Protein AF-A0A6H5KQH3-F1 (afdb_monomer)

Foldseek 3Di:
DVLLVVLLVVVVVDDPVPDDDDDDWDWDQDVVVVRDTDTDDVVVVVVSNVSSVVVVVVVVVVVPDD

Secondary structure (DSSP, 8-state):
-HHHHHHHHHHHHS-TTTSPP-----EE--TTTTT--EEPPHHHHHHHHHHHHHHHHHHHTTTT--

Solvent-accessible surface area (backbone atoms only — not comparable to full-atom values): 4130 Å² total; per-residue (Å²): 112,71,68,39,54,53,42,28,54,51,55,74,70,50,49,81,90,79,53,73,94,76,86,86,85,60,67,47,68,39,79,92,54,67,71,32,87,40,72,58,55,67,70,60,52,52,53,19,52,53,49,22,52,52,49,49,56,53,54,64,64,62,79,74,80,131

Mean predicted aligned error: 8.43 Å

Radius of gyration: 14.36 Å; Cα contacts (8 Å, |Δi|>4): 43; chains: 1; bounding box: 32×28×38 Å

Nearest PDB structures (foldseek):
  7dr6-assembly1_R  TM=8.578E-01  e=1.661E-03  Bos taurus
  5dsv-assembly1_M  TM=8.934E-01  e=3.777E-03  Homo sapiens
  7qve-assembly1_X  TM=9.089E-01  e=4.639E-03  Spinacia oleracea
  3unb-assembly1_T  TM=9.080E-01  e=4.639E-03  Mus musculus
  6epc-assembly1_G  TM=8.499E-01  e=8.022E-03  Rattus norvegicus

Structure (mmCIF, N/CA/C/O backbone):
data_AF-A0A6H5KQH3-F1
#
_entry.id   AF-A0A6H5KQH3-F1
#
lo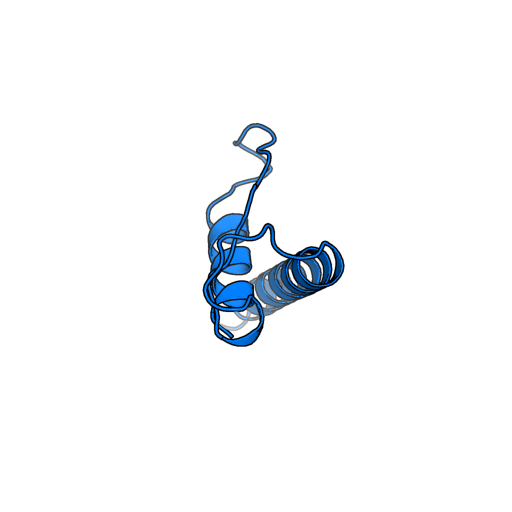op_
_atom_site.group_PDB
_atom_site.id
_atom_site.type_symbol
_atom_site.label_atom_id
_atom_site.label_alt_id
_atom_site.label_comp_id
_atom_site.label_asym_id
_atom_site.label_entity_id
_atom_site.label_seq_id
_atom_site.pdbx_PDB_ins_code
_atom_site.Cartn_x
_atom_site.Cartn_y
_atom_site.Cartn_z
_atom_site.occupancy
_atom_site.B_iso_or_equiv
_atom_site.auth_seq_id
_atom_site.auth_comp_id
_atom_site.auth_asym_id
_atom_site.auth_atom_id
_atom_site.pdbx_PDB_model_num
ATOM 1 N N . MET A 1 1 ? 4.089 -13.122 4.319 1.00 57.66 1 MET A N 1
ATOM 2 C CA . MET A 1 1 ? 4.294 -13.460 2.889 1.00 57.66 1 MET A CA 1
ATOM 3 C C . MET A 1 1 ? 3.287 -12.820 1.931 1.00 57.66 1 MET A C 1
ATOM 5 O O . MET A 1 1 ? 3.741 -12.303 0.921 1.00 57.66 1 MET A O 1
ATOM 9 N N . ALA A 1 2 ? 1.970 -12.833 2.193 1.00 69.69 2 ALA A N 1
ATOM 10 C CA . ALA A 1 2 ? 0.968 -12.353 1.222 1.00 69.69 2 ALA A CA 1
ATOM 11 C C . ALA A 1 2 ? 1.125 -10.869 0.822 1.00 69.69 2 ALA A C 1
ATOM 13 O O . ALA A 1 2 ? 1.004 -10.532 -0.348 1.00 69.69 2 ALA A O 1
ATOM 14 N N . PHE A 1 3 ? 1.468 -10.005 1.782 1.00 73.44 3 PHE A N 1
ATOM 15 C CA . PHE A 1 3 ? 1.635 -8.565 1.559 1.00 73.44 3 PHE A CA 1
ATOM 16 C C . PHE A 1 3 ? 2.786 -8.227 0.591 1.00 73.44 3 PHE A C 1
ATOM 18 O O . PHE A 1 3 ? 2.618 -7.446 -0.338 1.00 73.44 3 PHE A O 1
ATOM 25 N N . ARG A 1 4 ? 3.932 -8.897 0.762 1.00 78.81 4 ARG A N 1
ATOM 26 C CA . ARG A 1 4 ? 5.122 -8.752 -0.092 1.00 78.81 4 ARG A CA 1
ATOM 27 C C . ARG A 1 4 ? 4.863 -9.196 -1.540 1.00 78.81 4 ARG A C 1
ATOM 29 O O . ARG A 1 4 ? 5.188 -8.471 -2.471 1.00 78.81 4 ARG A O 1
ATOM 36 N N . HIS A 1 5 ? 4.199 -10.338 -1.730 1.00 77.44 5 HIS A N 1
ATOM 37 C CA . HIS A 1 5 ? 3.865 -10.848 -3.070 1.00 77.44 5 HIS A CA 1
ATOM 38 C C . HIS A 1 5 ? 2.832 -9.986 -3.802 1.00 77.44 5 HIS A C 1
ATOM 40 O O . HIS A 1 5 ? 2.895 -9.850 -5.023 1.00 77.44 5 HIS A O 1
ATOM 46 N N . PHE A 1 6 ? 1.883 -9.400 -3.067 1.00 79.62 6 PHE A N 1
ATOM 47 C CA . PHE A 1 6 ? 0.933 -8.456 -3.647 1.00 79.62 6 PHE A CA 1
ATOM 48 C C . PHE A 1 6 ? 1.648 -7.204 -4.166 1.00 79.62 6 PHE A C 1
ATOM 50 O O . PHE A 1 6 ? 1.386 -6.780 -5.288 1.00 79.62 6 PHE A O 1
ATOM 57 N N . TRP A 1 7 ? 2.604 -6.673 -3.396 1.00 77.81 7 TRP A N 1
ATOM 58 C CA . TRP A 1 7 ? 3.416 -5.536 -3.833 1.00 77.81 7 TRP A CA 1
ATOM 59 C C . TRP A 1 7 ? 4.228 -5.850 -5.095 1.00 77.81 7 TRP A C 1
ATOM 61 O O . TRP A 1 7 ? 4.210 -5.082 -6.053 1.00 77.81 7 TRP A O 1
ATOM 71 N N . PHE A 1 8 ? 4.884 -7.011 -5.127 1.00 78.75 8 PHE A N 1
ATOM 72 C CA . PHE A 1 8 ? 5.611 -7.491 -6.303 1.00 78.75 8 PHE A CA 1
ATOM 73 C C . PHE A 1 8 ? 4.716 -7.593 -7.541 1.00 78.75 8 PHE A C 1
ATOM 75 O O . PHE A 1 8 ? 5.045 -7.040 -8.583 1.00 78.75 8 PHE A O 1
ATOM 82 N N . SER A 1 9 ? 3.542 -8.217 -7.408 1.00 78.25 9 SER A N 1
ATOM 83 C CA . SER A 1 9 ? 2.601 -8.368 -8.526 1.00 78.25 9 SER A CA 1
ATOM 84 C C . SER A 1 9 ? 2.148 -7.018 -9.083 1.00 78.25 9 SER A C 1
ATOM 86 O O . SER A 1 9 ? 1.983 -6.882 -10.288 1.00 78.25 9 SER A O 1
ATOM 88 N N . LEU A 1 10 ? 1.959 -6.012 -8.224 1.00 79.62 10 LEU A N 1
ATOM 89 C CA . LEU A 1 10 ? 1.601 -4.667 -8.667 1.00 79.62 10 LEU A CA 1
ATOM 90 C C . LEU A 1 10 ? 2.735 -3.992 -9.434 1.00 79.62 10 LEU A C 1
ATOM 92 O O . LEU A 1 10 ? 2.471 -3.441 -10.492 1.00 79.62 10 LEU A O 1
ATOM 96 N N . HIS A 1 11 ? 3.971 -4.046 -8.936 1.00 76.62 11 HIS A N 1
ATOM 97 C CA . HIS A 1 11 ? 5.114 -3.439 -9.622 1.00 76.62 11 HIS A CA 1
ATOM 98 C C . HIS A 1 11 ? 5.455 -4.144 -10.942 1.00 76.62 11 HIS A C 1
ATOM 100 O O . HIS A 1 11 ? 5.737 -3.465 -11.916 1.00 76.62 11 HIS A O 1
ATOM 106 N N . VAL A 1 12 ? 5.365 -5.476 -11.010 1.00 74.50 12 VAL A N 1
ATOM 107 C CA . VAL A 1 12 ? 5.568 -6.227 -12.265 1.00 74.50 12 VAL A CA 1
ATOM 108 C C . VAL A 1 12 ? 4.482 -5.912 -13.296 1.00 74.50 12 VAL A C 1
ATOM 110 O O . VAL A 1 12 ? 4.760 -5.817 -14.487 1.00 74.50 12 VAL A O 1
ATOM 113 N N . LEU A 1 13 ? 3.227 -5.760 -12.858 1.00 74.44 13 LEU A N 1
ATOM 114 C CA . LEU A 1 13 ? 2.124 -5.399 -13.753 1.00 74.44 13 LEU A CA 1
ATOM 115 C C . LEU A 1 13 ? 2.138 -3.917 -14.149 1.00 74.44 13 LEU A C 1
ATOM 117 O O . LEU A 1 13 ? 1.518 -3.565 -15.151 1.00 74.44 13 LEU A O 1
ATOM 121 N N . HIS A 1 14 ? 2.786 -3.062 -13.358 1.00 72.00 14 HIS A N 1
ATOM 122 C CA . HIS A 1 14 ? 2.818 -1.622 -13.565 1.00 72.00 14 HIS A CA 1
ATOM 123 C C . HIS A 1 14 ? 4.076 -1.215 -14.338 1.00 72.00 14 HIS A C 1
ATOM 125 O O . HIS A 1 14 ? 5.160 -1.077 -13.778 1.00 72.00 14 HIS A O 1
ATOM 131 N N . ASP A 1 15 ? 3.920 -0.974 -15.638 1.00 66.88 15 ASP A N 1
ATOM 132 C CA . ASP A 1 15 ? 5.012 -0.564 -16.521 1.00 66.88 15 ASP A CA 1
ATOM 133 C C . ASP A 1 15 ? 5.292 0.940 -16.323 1.00 66.88 15 ASP A C 1
ATOM 135 O O . ASP A 1 15 ? 4.574 1.792 -16.853 1.00 66.88 15 ASP A O 1
ATOM 139 N N . GLU A 1 16 ? 6.336 1.287 -15.554 1.00 63.94 16 GLU A N 1
ATOM 140 C CA . GLU A 1 16 ? 6.733 2.683 -15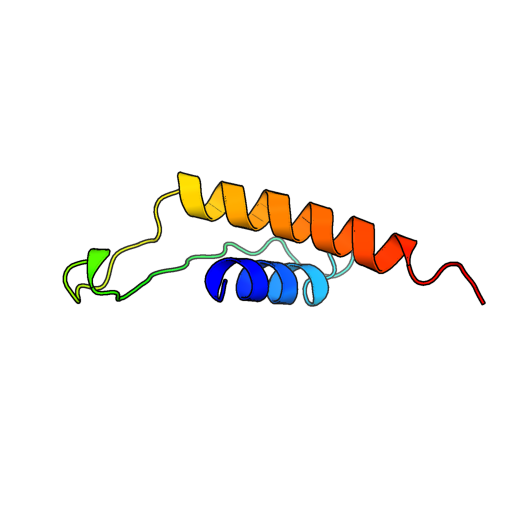.269 1.00 63.94 16 GLU A CA 1
ATOM 141 C C . GLU A 1 16 ? 6.962 3.530 -16.538 1.00 63.94 16 GLU A C 1
ATOM 143 O O . GLU A 1 16 ? 6.885 4.759 -16.481 1.00 63.94 16 GLU A O 1
ATOM 148 N N . ALA A 1 17 ? 7.218 2.906 -17.695 1.00 61.22 17 ALA A N 1
ATOM 149 C CA . ALA A 1 17 ? 7.420 3.609 -18.958 1.00 61.22 17 ALA A CA 1
ATOM 150 C C . ALA A 1 17 ? 6.111 3.918 -19.708 1.00 61.22 17 ALA A C 1
ATOM 152 O O . ALA A 1 17 ? 6.110 4.774 -20.601 1.00 61.22 17 ALA A O 1
ATOM 153 N N . LYS A 1 18 ? 5.005 3.235 -19.385 1.00 61.28 18 LYS A N 1
ATOM 154 C CA . LYS A 1 18 ? 3.719 3.371 -20.094 1.00 61.28 18 LYS A CA 1
ATOM 155 C C . LYS A 1 18 ? 2.578 3.879 -19.220 1.00 61.28 18 LYS A C 1
ATOM 157 O O . LYS A 1 18 ? 1.674 4.531 -19.752 1.00 61.28 18 LYS A O 1
ATOM 162 N N . ASP A 1 19 ? 2.617 3.613 -17.921 1.00 68.31 19 ASP A N 1
ATOM 163 C CA . ASP A 1 19 ? 1.524 3.923 -17.012 1.00 68.31 19 ASP A CA 1
ATOM 164 C C . ASP A 1 19 ? 1.721 5.236 -16.248 1.00 68.31 19 ASP A C 1
ATOM 166 O O . ASP A 1 19 ? 2.821 5.744 -16.030 1.00 68.31 19 ASP A O 1
ATOM 170 N N . LYS A 1 20 ? 0.592 5.846 -15.881 1.00 73.06 20 LYS A N 1
ATOM 171 C CA . LYS A 1 20 ? 0.565 7.084 -15.093 1.00 73.06 20 LYS A CA 1
ATOM 172 C C . LYS A 1 20 ? 0.951 6.774 -13.644 1.00 73.06 20 LYS A C 1
ATOM 174 O O . LYS A 1 20 ? 0.646 5.682 -13.179 1.00 73.06 20 LYS A O 1
ATOM 179 N N . PRO A 1 21 ? 1.521 7.739 -12.895 1.00 70.94 21 PRO A N 1
ATOM 180 C CA . PRO A 1 21 ? 1.765 7.549 -11.470 1.00 70.94 21 PRO A CA 1
ATOM 181 C C . PRO A 1 21 ? 0.455 7.177 -10.766 1.00 70.94 21 PRO A C 1
ATOM 183 O O . PRO A 1 21 ? -0.540 7.900 -10.877 1.00 70.94 21 PRO A O 1
ATOM 186 N N . PHE A 1 22 ? 0.462 6.041 -10.075 1.00 69.44 22 PHE A N 1
ATOM 187 C CA . PHE A 1 22 ? -0.651 5.560 -9.271 1.00 69.44 22 PHE A CA 1
ATOM 188 C C . PHE A 1 22 ? -0.347 5.784 -7.791 1.00 69.44 22 PHE A C 1
ATOM 190 O O . PHE A 1 22 ? 0.794 5.654 -7.351 1.00 69.44 22 PHE A O 1
ATOM 197 N N . GLU A 1 23 ? -1.376 6.123 -7.019 1.00 71.62 23 GLU A N 1
ATOM 198 C CA . GLU A 1 23 ? -1.304 6.070 -5.561 1.00 71.62 23 GLU A CA 1
ATOM 199 C C . GLU A 1 23 ? -1.887 4.736 -5.104 1.00 71.62 23 GLU A C 1
ATOM 201 O O . GLU A 1 23 ? -3.030 4.401 -5.426 1.00 71.62 23 GLU A O 1
ATOM 206 N N . LEU A 1 24 ? -1.090 3.960 -4.372 1.00 73.12 24 LEU A N 1
ATOM 207 C CA . LEU A 1 24 ? -1.533 2.697 -3.809 1.00 73.12 24 LEU A CA 1
ATOM 208 C C . LEU A 1 24 ? -1.935 2.892 -2.348 1.00 73.12 24 LEU A C 1
ATOM 210 O O . LEU A 1 24 ? -1.089 3.102 -1.481 1.00 73.12 24 LEU A O 1
ATOM 214 N N . GLU A 1 25 ? -3.225 2.752 -2.064 1.00 78.31 25 GLU A N 1
ATOM 215 C CA . GLU A 1 25 ? -3.722 2.638 -0.695 1.00 78.31 25 GLU A CA 1
ATOM 216 C C . GLU A 1 25 ? -3.997 1.172 -0.365 1.00 78.31 25 GLU A C 1
ATOM 218 O O . GLU A 1 25 ? -4.758 0.494 -1.057 1.00 78.31 25 GLU A O 1
ATOM 223 N N . MET A 1 26 ? -3.391 0.680 0.717 1.00 76.50 26 MET A N 1
ATOM 224 C CA . MET A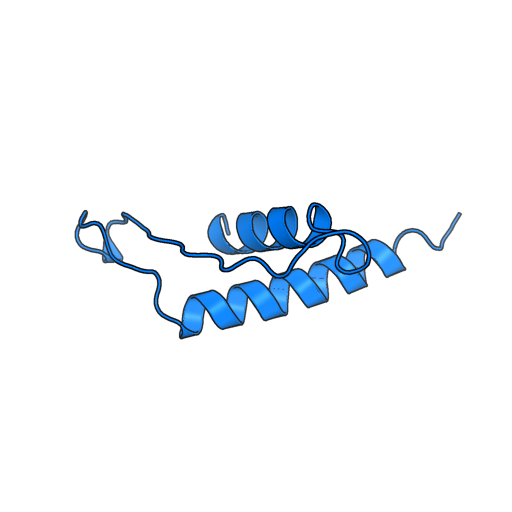 1 26 ? -3.587 -0.691 1.169 1.00 76.50 26 MET A CA 1
ATOM 225 C C . MET A 1 26 ? -3.933 -0.750 2.657 1.00 76.50 26 MET A C 1
ATOM 227 O O . MET A 1 26 ? -3.396 -0.027 3.501 1.00 76.50 26 MET A O 1
ATOM 231 N N . SER A 1 27 ? -4.860 -1.644 2.971 1.00 84.19 27 SER A N 1
ATOM 232 C CA . SER A 1 27 ? -5.417 -1.854 4.299 1.00 84.19 27 SER A CA 1
ATOM 233 C C . SER A 1 27 ? -5.476 -3.339 4.618 1.00 84.19 27 SER A C 1
ATOM 235 O O . SER A 1 27 ? -5.526 -4.193 3.733 1.00 84.19 27 SER A O 1
ATOM 237 N N . TRP A 1 28 ? -5.450 -3.648 5.908 1.00 82.88 28 TRP A N 1
ATOM 238 C CA . TRP A 1 28 ? -5.455 -5.019 6.394 1.00 82.88 28 TRP A CA 1
ATOM 239 C C . TRP A 1 28 ? -6.516 -5.237 7.465 1.00 82.88 28 TRP A C 1
ATOM 241 O O . TRP A 1 28 ? -6.948 -4.317 8.169 1.00 82.88 28 TRP A O 1
ATOM 251 N N . VAL A 1 29 ? -6.936 -6.492 7.576 1.00 84.56 29 VAL A N 1
ATOM 252 C CA . VAL A 1 29 ? -7.749 -6.985 8.681 1.00 84.56 29 VAL A CA 1
ATOM 253 C C . VAL A 1 29 ? -7.128 -8.299 9.125 1.00 84.56 29 VAL A C 1
ATOM 255 O O . VAL A 1 29 ? -7.217 -9.306 8.427 1.00 84.56 29 VAL A O 1
ATOM 258 N N . CYS A 1 30 ? -6.458 -8.274 10.267 1.00 81.19 30 CYS A N 1
ATOM 259 C CA . CYS A 1 30 ? -5.785 -9.426 10.849 1.00 81.19 30 CYS A CA 1
ATOM 260 C C . CYS A 1 30 ? -6.006 -9.453 12.364 1.00 81.19 30 CYS A C 1
ATOM 262 O O . CYS A 1 30 ? -6.550 -8.515 12.954 1.00 81.19 30 CYS A O 1
ATOM 264 N N . GLU A 1 31 ? -5.593 -10.545 13.006 1.00 82.06 31 GLU A N 1
ATOM 265 C CA . GLU A 1 31 ? -5.686 -10.666 14.463 1.00 82.06 31 GLU A CA 1
ATOM 266 C C . GLU A 1 31 ? -4.884 -9.553 15.164 1.00 82.06 31 GLU A C 1
ATOM 268 O O . GLU A 1 31 ? -5.372 -8.951 16.119 1.00 82.06 31 GLU A O 1
ATOM 273 N N . GLU A 1 32 ? -3.728 -9.172 14.604 1.00 72.31 32 GLU A N 1
ATOM 274 C CA . GLU A 1 32 ? -2.908 -8.043 15.070 1.00 72.31 32 GLU A CA 1
ATOM 275 C C . GLU A 1 32 ? -3.6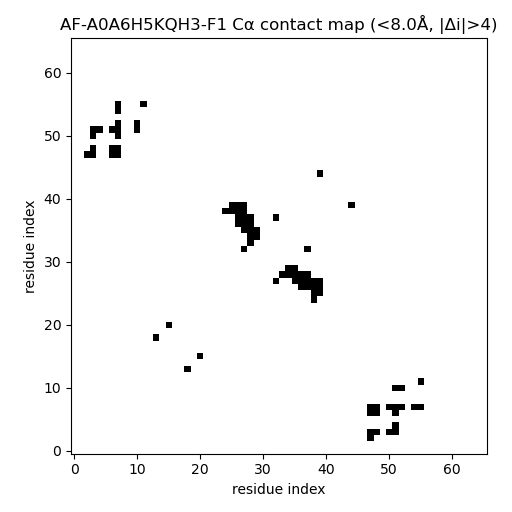06 -6.681 14.925 1.00 72.31 32 GLU A C 1
ATOM 277 O O . GLU A 1 32 ? -3.423 -5.803 15.767 1.00 72.31 32 GLU A O 1
ATOM 282 N N . SER A 1 33 ? -4.462 -6.496 13.912 1.00 73.00 33 SER A N 1
ATOM 283 C CA . SER A 1 33 ? -5.273 -5.277 13.769 1.00 73.00 33 SER A CA 1
ATOM 284 C 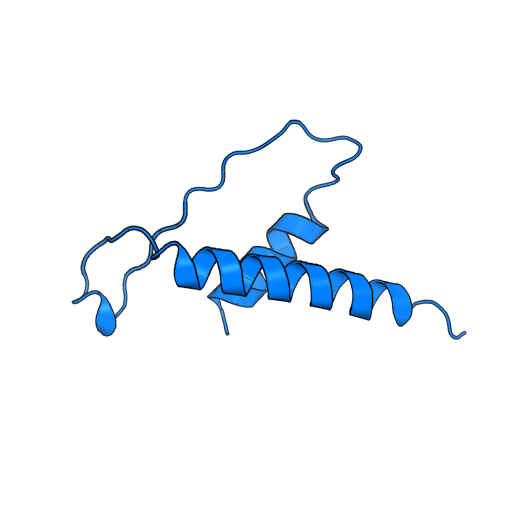C . SER A 1 33 ? -6.537 -5.295 14.642 1.00 73.00 33 SER A C 1
ATOM 286 O O . SER A 1 33 ? -7.333 -4.349 14.612 1.00 73.00 33 SER A O 1
ATOM 288 N N . GLY A 1 34 ? -6.737 -6.362 15.428 1.00 83.31 34 GLY A N 1
ATOM 289 C CA . GLY A 1 34 ? -7.909 -6.570 16.272 1.00 83.31 34 GLY A CA 1
ATOM 290 C C . GLY A 1 34 ? -9.184 -6.792 15.464 1.00 83.31 34 GLY A C 1
ATOM 291 O O . GLY A 1 34 ? -10.248 -6.335 15.884 1.00 83.31 34 GLY A O 1
ATOM 292 N N . TRP A 1 35 ? -9.070 -7.424 14.289 1.00 84.56 35 TRP A N 1
ATOM 293 C CA . TRP A 1 35 ? -10.170 -7.608 13.332 1.00 84.56 35 TRP A CA 1
ATOM 294 C C . TRP A 1 35 ? -10.799 -6.292 12.856 1.00 84.56 35 TRP A C 1
ATOM 296 O O . TRP A 1 35 ? -11.945 -6.260 12.406 1.00 84.56 35 TRP A O 1
ATOM 306 N N . LYS A 1 36 ? -10.052 -5.185 12.947 1.00 86.38 36 LYS A N 1
ATOM 307 C CA . LYS A 1 36 ? -10.486 -3.873 12.467 1.00 86.38 36 LYS A CA 1
ATOM 308 C C . LYS A 1 36 ? -9.775 -3.523 11.177 1.00 86.38 36 LYS A C 1
ATOM 310 O O . LYS A 1 36 ? -8.576 -3.765 11.033 1.00 86.38 36 LYS A O 1
ATOM 315 N N . TYR A 1 37 ? -10.530 -2.895 10.284 1.00 83.75 37 TYR A N 1
ATOM 316 C CA . TYR A 1 37 ? -9.985 -2.238 9.109 1.00 83.75 37 TYR A CA 1
ATOM 317 C C . TYR A 1 37 ? -9.039 -1.128 9.555 1.00 83.75 37 TYR A C 1
ATOM 319 O O . TYR A 1 37 ? -9.464 -0.162 10.193 1.00 83.75 37 TYR A O 1
ATOM 327 N N . GLN A 1 38 ? -7.760 -1.288 9.242 1.00 84.19 38 GLN A N 1
ATOM 328 C CA . GLN A 1 38 ? -6.746 -0.267 9.459 1.00 84.19 38 GLN A CA 1
ATOM 329 C C . GLN A 1 38 ? -5.854 -0.163 8.227 1.00 84.19 38 GLN A C 1
ATOM 331 O 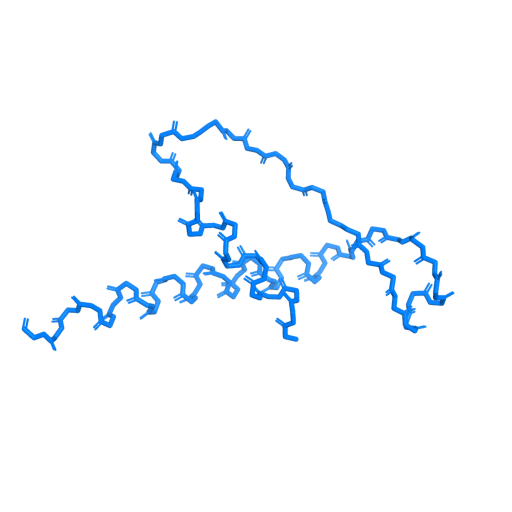O . GLN A 1 38 ? -5.636 -1.147 7.517 1.00 84.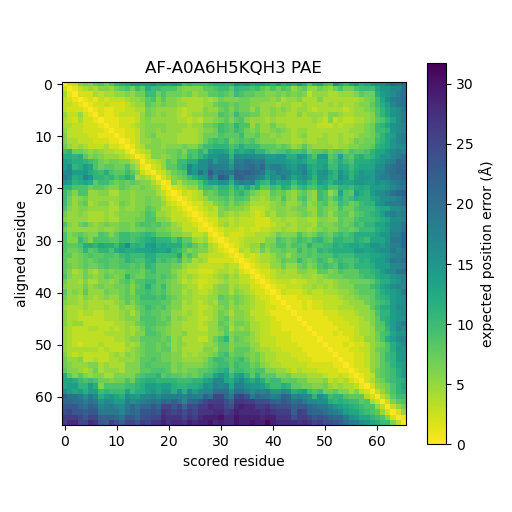19 38 GLN A O 1
ATOM 336 N N . ALA A 1 39 ? -5.353 1.044 7.974 1.00 85.19 39 ALA A N 1
ATOM 337 C CA . ALA A 1 39 ? -4.316 1.251 6.976 1.00 85.19 39 ALA A CA 1
ATOM 338 C C . ALA A 1 39 ? -3.045 0.518 7.411 1.00 85.19 39 ALA A C 1
ATOM 340 O O . ALA A 1 39 ? -2.742 0.435 8.607 1.00 85.19 39 ALA A O 1
ATOM 341 N N . VAL A 1 40 ? -2.315 -0.019 6.439 1.00 84.00 40 VAL A N 1
ATOM 342 C CA . VAL A 1 40 ? -1.056 -0.691 6.739 1.00 84.00 40 VAL A CA 1
ATOM 343 C C . VAL A 1 40 ? -0.016 0.352 7.171 1.00 84.00 40 VAL A C 1
ATOM 345 O O . VAL A 1 40 ? 0.103 1.397 6.527 1.00 84.00 40 VAL A O 1
ATOM 348 N N . PRO A 1 41 ? 0.733 0.121 8.266 1.00 85.44 41 PRO A N 1
ATOM 349 C CA . PRO A 1 41 ? 1.778 1.040 8.697 1.00 85.44 41 PRO A CA 1
ATOM 350 C C . PRO A 1 41 ? 2.821 1.270 7.598 1.00 85.44 41 PRO A C 1
ATOM 352 O O . PRO A 1 41 ? 3.263 0.320 6.951 1.00 85.44 41 PRO A O 1
ATOM 355 N N . GLN A 1 42 ? 3.298 2.511 7.450 1.00 83.62 42 GLN A N 1
ATOM 356 C CA . GLN A 1 42 ? 4.290 2.854 6.418 1.00 83.62 42 GLN A CA 1
ATOM 357 C C . GLN A 1 42 ? 5.576 2.020 6.493 1.00 83.62 42 GLN A C 1
ATOM 359 O O . GLN A 1 42 ? 6.206 1.781 5.471 1.00 83.62 42 GLN A O 1
ATOM 364 N N . ALA A 1 43 ? 5.956 1.542 7.681 1.00 85.50 43 ALA A N 1
ATOM 365 C CA . ALA A 1 43 ? 7.117 0.670 7.837 1.00 85.50 43 ALA A CA 1
ATOM 366 C C . ALA A 1 43 ? 6.967 -0.647 7.053 1.00 85.50 43 ALA A C 1
ATOM 368 O O . ALA A 1 43 ? 7.909 -1.073 6.395 1.00 85.50 43 ALA A O 1
ATOM 369 N N . GLN A 1 44 ? 5.777 -1.257 7.083 1.00 83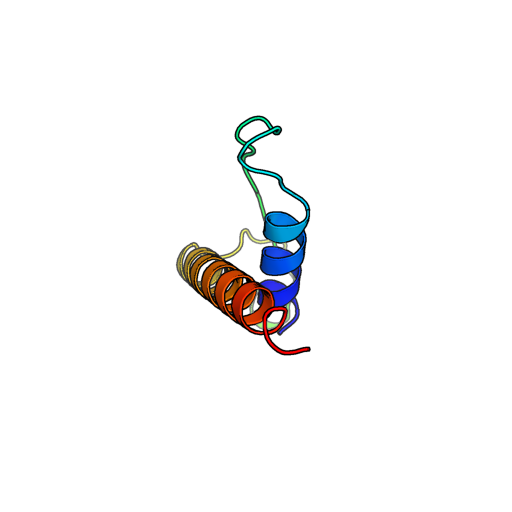.81 44 GLN A N 1
ATOM 370 C CA . GLN A 1 44 ? 5.500 -2.494 6.349 1.00 83.81 44 GLN A CA 1
ATOM 371 C C . GLN A 1 44 ? 5.345 -2.245 4.854 1.00 83.81 44 GLN A C 1
ATOM 373 O O . GLN A 1 44 ? 5.800 -3.061 4.058 1.00 83.81 44 GLN A O 1
ATOM 378 N N . VAL A 1 45 ? 4.729 -1.116 4.483 1.00 83.50 45 VAL A N 1
ATOM 379 C CA . VAL A 1 45 ? 4.653 -0.664 3.088 1.00 83.50 45 VAL A CA 1
ATOM 380 C C . VAL A 1 45 ? 6.060 -0.574 2.511 1.00 83.50 45 VAL A C 1
ATOM 382 O O . VAL A 1 45 ? 6.361 -1.308 1.579 1.00 83.50 45 VAL A O 1
ATOM 385 N N . LYS A 1 46 ? 6.942 0.205 3.150 1.00 83.88 46 LYS A N 1
ATOM 386 C CA . LYS A 1 46 ? 8.320 0.415 2.700 1.00 83.88 46 LYS A CA 1
ATOM 387 C C . LYS A 1 46 ? 9.099 -0.895 2.553 1.00 83.88 46 LYS A C 1
ATOM 389 O O . LYS A 1 46 ? 9.765 -1.107 1.547 1.00 83.88 46 LYS A O 1
ATOM 394 N N . GLU A 1 47 ? 8.978 -1.782 3.538 1.00 86.88 47 GLU A N 1
ATOM 395 C CA . GLU A 1 47 ? 9.604 -3.107 3.510 1.00 86.88 47 GLU A CA 1
ATOM 396 C C . GLU A 1 47 ? 9.125 -3.949 2.313 1.00 86.88 47 GLU A C 1
ATOM 398 O O . GLU A 1 47 ? 9.912 -4.669 1.695 1.00 86.88 47 GLU A O 1
ATOM 403 N N . ALA A 1 48 ? 7.835 -3.874 1.977 1.00 84.19 48 ALA A N 1
ATOM 404 C CA . ALA A 1 48 ? 7.284 -4.574 0.826 1.00 84.19 48 ALA A CA 1
ATOM 405 C C . ALA A 1 48 ? 7.722 -3.956 -0.504 1.00 84.19 48 ALA A C 1
ATOM 407 O O . ALA A 1 48 ? 7.971 -4.719 -1.435 1.00 84.19 48 ALA A O 1
ATOM 408 N N . GLU A 1 49 ? 7.870 -2.627 -0.593 1.00 82.69 49 GLU A N 1
ATOM 409 C CA . GLU A 1 49 ? 8.391 -1.989 -1.812 1.00 82.69 49 GLU A CA 1
ATOM 410 C C . GLU A 1 49 ? 9.850 -2.349 -2.063 1.00 82.69 49 GLU A C 1
ATOM 412 O O . GLU A 1 49 ? 10.212 -2.664 -3.195 1.00 82.69 49 GLU A O 1
ATOM 417 N N . GLU A 1 50 ? 10.684 -2.310 -1.018 1.00 85.38 50 GLU A N 1
ATOM 418 C CA . GLU A 1 50 ? 12.099 -2.683 -1.112 1.00 85.38 50 GLU A CA 1
ATOM 419 C C . GLU A 1 50 ? 12.230 -4.143 -1.551 1.00 85.38 50 GLU A C 1
ATOM 421 O O . GLU A 1 50 ? 12.938 -4.433 -2.512 1.00 85.38 50 GLU A O 1
ATOM 426 N N . TRP A 1 51 ? 11.457 -5.045 -0.940 1.00 85.81 51 TRP A N 1
ATOM 427 C CA . TRP A 1 51 ? 11.468 -6.450 -1.332 1.00 85.81 51 TRP A CA 1
ATOM 428 C C . TRP A 1 51 ? 10.962 -6.695 -2.747 1.00 85.81 51 TRP A C 1
ATOM 430 O O . TRP A 1 51 ? 11.509 -7.536 -3.452 1.00 85.81 51 TRP A O 1
ATOM 440 N N . ALA A 1 52 ? 9.899 -6.008 -3.158 1.00 83.00 52 ALA A N 1
ATOM 441 C CA . ALA A 1 52 ? 9.367 -6.154 -4.501 1.00 83.00 52 ALA A CA 1
ATOM 442 C C . ALA A 1 52 ? 10.369 -5.676 -5.550 1.00 83.00 52 ALA A C 1
ATOM 444 O O . ALA A 1 52 ? 10.546 -6.363 -6.545 1.00 83.00 52 ALA A O 1
ATOM 445 N N . LYS A 1 53 ? 11.055 -4.549 -5.315 1.00 81.69 53 LYS A N 1
ATOM 446 C CA . LYS A 1 53 ? 12.129 -4.072 -6.197 1.00 81.69 53 LYS A CA 1
ATOM 447 C C . LYS A 1 53 ? 13.298 -5.054 -6.255 1.00 81.69 53 LYS A C 1
ATOM 449 O O . LYS A 1 53 ? 13.715 -5.394 -7.353 1.00 81.69 53 LYS A O 1
ATOM 454 N N . GLU A 1 54 ? 13.767 -5.553 -5.108 1.00 84.94 54 GLU A N 1
ATOM 455 C CA . GLU A 1 54 ? 14.811 -6.592 -5.069 1.00 84.94 54 GLU A CA 1
ATOM 456 C C . GLU A 1 54 ? 14.380 -7.871 -5.792 1.00 84.94 54 GLU A C 1
ATOM 458 O O . GLU A 1 54 ? 15.180 -8.478 -6.492 1.00 84.94 54 GLU A O 1
ATOM 463 N N . SER A 1 55 ? 13.123 -8.289 -5.634 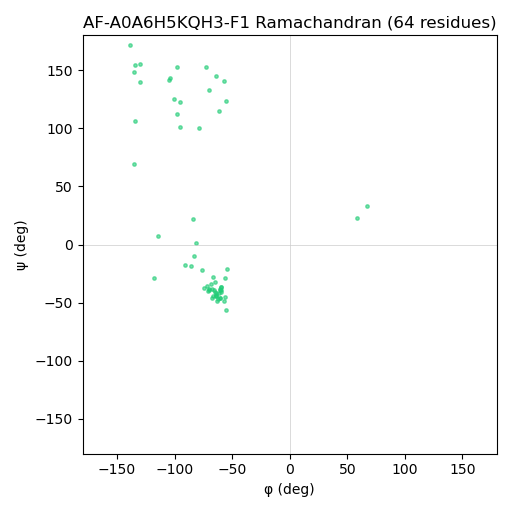1.00 83.44 55 SER A N 1
ATOM 464 C CA . SER A 1 55 ? 12.624 -9.511 -6.272 1.00 83.44 55 SER A CA 1
ATOM 465 C C . SER A 1 55 ? 12.493 -9.340 -7.783 1.00 83.44 55 SER A C 1
ATOM 467 O O . SER A 1 55 ? 12.826 -10.262 -8.505 1.00 83.44 55 SER A O 1
ATOM 469 N N . ILE A 1 56 ? 12.064 -8.169 -8.270 1.00 78.56 56 ILE A N 1
ATOM 470 C CA . ILE A 1 56 ? 12.023 -7.874 -9.713 1.00 78.56 56 ILE A CA 1
ATOM 471 C C . ILE A 1 56 ? 13.432 -7.885 -10.292 1.00 78.56 56 ILE A C 1
ATOM 473 O O . ILE A 1 56 ? 13.667 -8.570 -11.276 1.00 78.56 56 ILE A O 1
ATOM 477 N N . GLU A 1 57 ? 14.374 -7.191 -9.650 1.00 77.81 57 GLU A N 1
ATOM 478 C CA . GLU A 1 57 ? 15.771 -7.173 -10.090 1.00 77.81 57 GLU A CA 1
ATOM 479 C C . GLU A 1 57 ? 16.384 -8.587 -10.068 1.00 77.81 57 GLU A C 1
ATOM 481 O O . GLU A 1 57 ? 17.124 -8.957 -10.975 1.00 77.81 57 GLU A O 1
ATOM 486 N N . SER A 1 58 ? 16.043 -9.406 -9.067 1.00 74.38 58 SER A N 1
ATOM 487 C CA . SER A 1 58 ? 16.509 -10.792 -8.974 1.00 74.38 58 SER A CA 1
ATOM 488 C C . SER A 1 58 ? 15.882 -11.720 -10.020 1.00 74.38 58 SER A C 1
ATOM 490 O O . SER A 1 58 ? 16.598 -12.577 -10.525 1.00 74.38 58 SER A O 1
ATOM 492 N N . ASP A 1 59 ? 14.588 -11.587 -10.329 1.00 68.19 59 ASP A N 1
ATOM 493 C CA . ASP A 1 59 ? 13.912 -12.367 -11.380 1.00 68.19 59 ASP A CA 1
ATOM 494 C C . ASP A 1 59 ? 14.387 -11.930 -12.783 1.00 68.19 59 ASP A C 1
ATOM 496 O O . ASP A 1 59 ? 14.626 -12.773 -13.642 1.00 68.19 59 ASP A O 1
ATOM 500 N N . GLU A 1 60 ? 14.601 -10.629 -13.022 1.00 61.91 60 GLU A N 1
ATOM 501 C CA . GLU A 1 60 ? 15.133 -10.111 -14.296 1.00 61.91 60 GLU A CA 1
ATOM 502 C C . GLU A 1 60 ? 16.590 -10.536 -14.551 1.00 61.91 60 GLU A C 1
ATOM 504 O O . GLU A 1 60 ? 17.003 -10.653 -15.706 1.00 61.91 60 GLU A O 1
ATOM 509 N N . MET A 1 61 ? 17.380 -10.783 -13.499 1.00 57.28 61 MET A N 1
ATOM 510 C CA . MET A 1 61 ? 18.745 -11.311 -13.625 1.00 57.28 61 MET A CA 1
ATOM 511 C C . MET A 1 61 ? 18.819 -12.842 -13.777 1.00 57.28 61 MET A C 1
ATOM 513 O O . MET A 1 61 ? 19.894 -13.343 -14.106 1.00 57.28 61 MET A O 1
ATOM 517 N N . ASP A 1 62 ? 17.718 -13.575 -13.579 1.00 54.09 62 ASP A N 1
ATOM 518 C CA . ASP A 1 62 ? 17.644 -15.038 -13.763 1.00 54.09 62 ASP A CA 1
ATOM 519 C C . ASP A 1 62 ? 17.225 -15.439 -15.197 1.00 54.09 62 ASP A C 1
ATOM 521 O O . ASP A 1 62 ? 17.512 -16.546 -15.641 1.00 54.09 62 ASP A O 1
ATOM 525 N N . ASP A 1 63 ? 16.649 -14.523 -15.990 1.00 49.44 63 ASP A N 1
ATOM 526 C CA . ASP A 1 63 ? 16.273 -14.750 -17.407 1.00 49.44 63 ASP A CA 1
ATOM 527 C C . ASP A 1 63 ? 17.450 -14.536 -18.397 1.00 49.44 63 ASP A C 1
ATOM 529 O O . ASP A 1 63 ? 17.269 -14.235 -19.577 1.00 49.44 63 ASP A O 1
ATOM 533 N N . GLY A 1 64 ? 18.692 -14.638 -17.903 1.00 46.38 64 GLY A N 1
ATOM 534 C CA . GLY A 1 64 ? 19.933 -14.375 -18.644 1.00 46.38 64 GLY A CA 1
ATOM 535 C C . GLY A 1 64 ? 20.844 -15.586 -18.879 1.00 46.38 64 GLY A C 1
ATOM 536 O O . GLY A 1 64 ? 21.965 -15.394 -19.357 1.00 46.38 64 GLY A O 1
ATOM 537 N N . GLU A 1 65 ? 20.411 -16.808 -18.551 1.00 42.50 65 GLU A N 1
ATOM 538 C CA . GLU A 1 65 ? 21.210 -18.031 -18.732 1.00 42.50 65 GLU A CA 1
ATOM 539 C C . GLU A 1 65 ? 20.397 -19.196 -19.356 1.00 42.50 65 GLU A C 1
ATOM 541 O O . GLU A 1 65 ? 20.130 -20.203 -18.705 1.00 42.50 65 GLU A O 1
ATOM 546 N N . ASP A 1 66 ? 20.033 -19.058 -20.642 1.00 39.16 66 ASP A N 1
ATOM 547 C CA . ASP A 1 66 ? 20.055 -20.137 -21.666 1.00 39.16 66 ASP A CA 1
ATOM 548 C C . ASP A 1 66 ? 20.267 -19.556 -23.083 1.00 39.16 66 ASP A C 1
ATOM 550 O O . ASP A 1 66 ? 19.448 -18.719 -23.532 1.00 39.16 66 ASP A O 1
#

pLDDT: mean 74.97, std 11.16, range [39.16, 86.88]

Sequence (66 aa):
MAFRHFWFSLHVLHDEAKDKPFELEMSWVCEESGWKYQAVPQAQVKEAEEWAKESIESDEMDDGED